Protein AF-A0A7C4IX78-F1 (afdb_monomer_lite)

Structure (mmCIF, N/CA/C/O backbone):
data_AF-A0A7C4IX78-F1
#
_entry.id   AF-A0A7C4IX78-F1
#
loop_
_atom_site.group_PDB
_atom_site.id
_atom_site.type_symbol
_atom_site.label_atom_id
_atom_site.label_alt_id
_atom_site.label_comp_id
_atom_site.label_asym_id
_atom_site.label_entity_id
_atom_site.label_seq_id
_atom_site.pdbx_PDB_ins_code
_atom_site.Cartn_x
_atom_site.Cartn_y
_atom_site.Cartn_z
_atom_site.occupancy
_atom_site.B_iso_or_equiv
_atom_site.auth_seq_id
_atom_site.auth_comp_id
_atom_site.auth_asym_id
_atom_site.auth_atom_id
_atom_site.pdbx_PDB_model_num
ATOM 1 N N . MET A 1 1 ? 12.683 19.261 8.648 1.00 82.50 1 MET A N 1
ATOM 2 C CA . MET A 1 1 ? 12.962 17.940 8.038 1.00 82.50 1 MET A CA 1
ATOM 3 C C . MET A 1 1 ? 12.573 17.877 6.559 1.00 82.50 1 MET A C 1
ATOM 5 O O . MET A 1 1 ? 13.459 17.686 5.744 1.00 82.50 1 MET A O 1
ATOM 9 N N . MET A 1 2 ? 11.302 18.097 6.185 1.00 90.44 2 MET A N 1
ATOM 10 C CA . MET A 1 2 ? 10.841 17.963 4.783 1.00 90.44 2 MET A CA 1
ATOM 11 C C . MET A 1 2 ? 11.543 18.914 3.797 1.00 90.44 2 MET A C 1
ATOM 13 O O . MET A 1 2 ? 11.924 18.492 2.712 1.00 90.44 2 MET A O 1
ATOM 17 N N . LEU A 1 3 ? 11.798 20.166 4.197 1.00 94.75 3 LEU A N 1
ATOM 18 C CA . LEU A 1 3 ? 12.537 21.133 3.370 1.00 94.75 3 LEU A CA 1
ATOM 19 C C . LEU A 1 3 ? 13.999 20.724 3.136 1.00 94.75 3 LEU A C 1
ATOM 21 O O . LEU A 1 3 ? 14.518 20.890 2.039 1.00 94.75 3 LEU A O 1
ATOM 25 N N . LEU A 1 4 ? 14.645 20.145 4.152 1.00 95.81 4 LEU A N 1
ATOM 26 C CA . LEU A 1 4 ? 16.013 19.639 4.049 1.00 95.81 4 LEU A CA 1
ATOM 27 C C . LEU A 1 4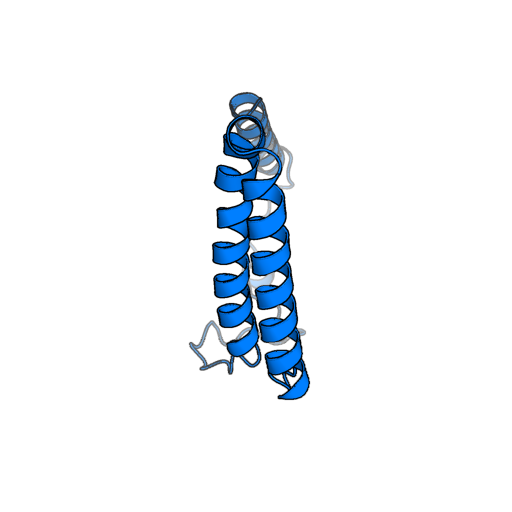 ? 16.075 18.423 3.113 1.00 95.81 4 LEU A C 1
ATOM 29 O O . LEU A 1 4 ? 16.965 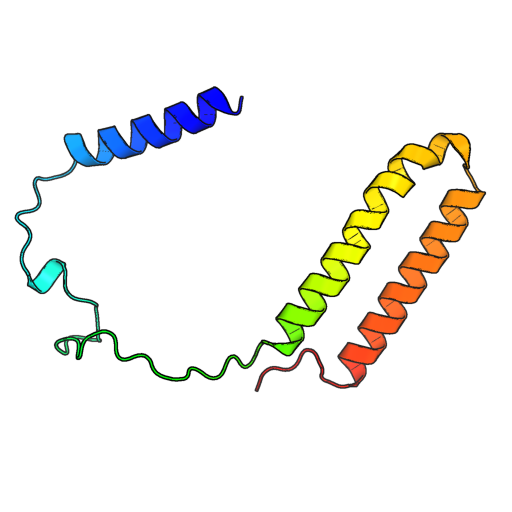18.339 2.276 1.00 95.81 4 LEU A O 1
ATOM 33 N N . ALA A 1 5 ? 15.102 17.514 3.214 1.00 95.19 5 ALA A N 1
ATOM 34 C CA . ALA A 1 5 ? 14.996 16.366 2.318 1.00 95.19 5 ALA A CA 1
ATOM 35 C C . ALA A 1 5 ? 14.782 16.803 0.859 1.00 95.19 5 ALA A C 1
ATOM 37 O O . ALA A 1 5 ? 15.493 16.337 -0.027 1.00 95.19 5 ALA A O 1
ATOM 38 N N . GLY A 1 6 ? 13.867 17.749 0.618 1.00 96.50 6 GLY A N 1
ATOM 39 C CA . GLY A 1 6 ? 13.650 18.314 -0.716 1.00 96.50 6 GLY A CA 1
ATOM 40 C C . GLY A 1 6 ? 14.906 18.989 -1.272 1.00 96.50 6 GLY A C 1
ATOM 41 O O . GLY A 1 6 ? 15.281 18.745 -2.416 1.00 96.50 6 GLY A O 1
ATOM 42 N N . PHE A 1 7 ? 15.604 19.767 -0.440 1.00 97.19 7 PHE A N 1
ATOM 43 C CA . PHE A 1 7 ? 16.868 20.397 -0.818 1.00 97.19 7 PHE A CA 1
ATOM 44 C C . PHE A 1 7 ? 17.940 19.369 -1.200 1.00 97.19 7 PHE A C 1
ATOM 46 O O . PHE A 1 7 ? 18.595 19.530 -2.226 1.00 97.19 7 PHE A O 1
ATOM 53 N N . LEU A 1 8 ? 18.093 18.292 -0.426 1.00 97.06 8 LEU A N 1
ATOM 54 C CA . LEU A 1 8 ? 19.067 17.238 -0.717 1.00 97.06 8 LEU A CA 1
ATOM 55 C C . LEU A 1 8 ? 18.766 16.510 -2.031 1.00 97.06 8 LEU A C 1
ATOM 57 O O . LEU A 1 8 ? 19.689 16.260 -2.799 1.00 97.06 8 LEU A O 1
ATOM 61 N N . VAL A 1 9 ? 17.496 16.215 -2.329 1.00 96.69 9 VAL A N 1
ATOM 62 C CA . VAL A 1 9 ? 17.106 15.592 -3.609 1.00 96.69 9 VAL A CA 1
ATOM 63 C C . VAL A 1 9 ? 17.510 16.476 -4.787 1.00 96.69 9 VAL A C 1
ATOM 65 O O . VAL A 1 9 ? 18.135 15.997 -5.732 1.00 96.69 9 VAL A O 1
ATOM 68 N N . VAL A 1 10 ? 17.204 17.773 -4.713 1.00 96.50 10 VAL A N 1
ATOM 69 C CA . VAL A 1 10 ? 17.556 18.730 -5.771 1.00 96.50 10 VAL A CA 1
ATOM 70 C C . VAL A 1 10 ? 19.073 18.875 -5.894 1.00 96.50 10 VAL A C 1
ATOM 72 O O . VAL A 1 10 ? 19.598 18.855 -7.005 1.00 96.50 10 VAL A O 1
ATOM 75 N N . LEU A 1 11 ? 19.786 18.963 -4.769 1.00 96.75 11 LEU A N 1
ATOM 76 C CA . LEU A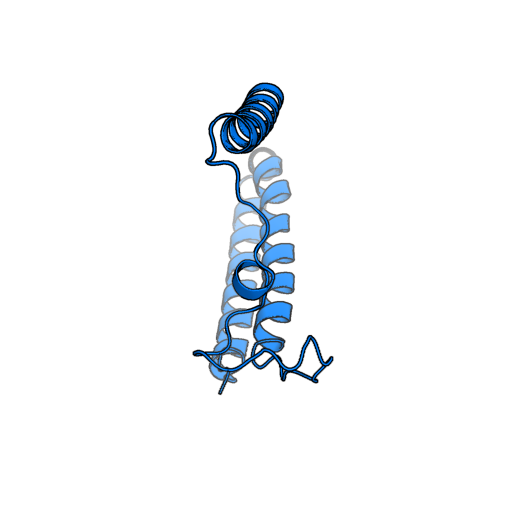 1 11 ? 21.244 19.047 -4.740 1.00 96.75 11 LEU A CA 1
ATOM 77 C C . LEU A 1 11 ? 21.890 17.835 -5.420 1.00 96.75 11 LEU A C 1
ATOM 79 O O . LEU A 1 11 ? 22.776 18.013 -6.251 1.00 96.75 11 LEU A O 1
ATOM 83 N N . PHE A 1 12 ? 21.447 16.617 -5.099 1.00 95.56 12 PHE A N 1
ATOM 84 C CA . PHE A 1 12 ? 21.998 15.399 -5.696 1.00 95.56 12 PHE A CA 1
ATOM 85 C C . PHE A 1 12 ? 21.662 15.267 -7.179 1.00 95.56 12 PHE A C 1
ATOM 87 O O . PHE A 1 12 ? 22.516 14.834 -7.951 1.00 95.56 12 PHE A O 1
ATOM 94 N N . TRP A 1 13 ? 20.462 15.672 -7.596 1.00 94.69 13 TRP A N 1
ATOM 95 C CA . TRP A 1 13 ? 20.099 15.686 -9.011 1.00 94.69 13 TRP A CA 1
ATOM 96 C C . TRP A 1 13 ? 20.985 16.652 -9.813 1.00 94.69 13 TRP A C 1
ATOM 98 O O . TRP A 1 13 ? 21.566 16.257 -10.822 1.00 94.69 13 TRP A O 1
ATOM 108 N N . LEU A 1 14 ? 21.187 17.876 -9.314 1.00 94.62 14 LEU A N 1
ATOM 109 C CA . LEU A 1 14 ? 22.067 18.867 -9.946 1.00 94.62 14 LEU A CA 1
ATOM 110 C C . LEU A 1 14 ? 23.537 18.437 -9.936 1.00 94.62 14 LEU A C 1
ATOM 112 O O . LEU A 1 14 ? 24.239 18.602 -10.932 1.00 94.62 14 LEU A O 1
ATOM 116 N N . ALA A 1 15 ? 24.004 17.861 -8.828 1.00 93.81 15 ALA A N 1
ATOM 117 C CA . ALA A 1 15 ? 25.355 17.326 -8.727 1.00 93.81 15 ALA A CA 1
ATOM 118 C C . ALA A 1 15 ? 25.579 16.185 -9.730 1.00 93.81 15 ALA A C 1
ATOM 120 O O . ALA A 1 15 ? 26.633 16.140 -10.355 1.00 93.81 15 ALA A O 1
ATOM 121 N N . SER A 1 16 ? 24.593 15.302 -9.927 1.00 90.81 16 SER A N 1
ATOM 122 C CA . SER A 1 16 ? 24.654 14.225 -10.925 1.00 90.81 16 SER A CA 1
ATOM 123 C C . SER A 1 16 ? 24.761 14.760 -12.353 1.00 90.81 16 SER A C 1
ATOM 125 O O . SER A 1 16 ? 25.509 14.200 -13.150 1.00 90.81 16 SER A O 1
ATOM 127 N N . GLU A 1 17 ? 24.042 15.833 -12.680 1.00 87.12 17 GLU A N 1
ATOM 128 C CA . GLU A 1 17 ? 24.084 16.439 -14.016 1.00 87.12 17 GLU A CA 1
ATOM 129 C C . GLU A 1 17 ? 25.411 17.175 -14.269 1.00 87.12 17 GLU A C 1
ATOM 131 O O . GLU A 1 17 ? 25.963 17.108 -15.365 1.00 87.12 17 GLU A O 1
ATOM 136 N N . PHE A 1 18 ? 25.956 17.850 -13.248 1.00 89.31 18 PHE A N 1
ATOM 137 C CA . PHE A 1 18 ? 27.174 18.659 -13.382 1.00 89.31 18 PHE A CA 1
ATOM 138 C C . PHE A 1 18 ? 28.476 17.851 -13.259 1.00 89.31 18 PHE A C 1
ATOM 140 O O . PHE A 1 18 ? 29.444 18.132 -13.961 1.00 89.31 18 PHE A O 1
ATOM 147 N N . LEU A 1 19 ? 28.520 16.859 -12.361 1.00 91.56 19 LEU A N 1
ATOM 148 C CA . LEU A 1 19 ? 29.681 15.977 -12.159 1.00 91.56 19 LEU A CA 1
ATOM 149 C C . LEU A 1 19 ? 29.655 14.756 -13.091 1.00 91.56 19 LEU A C 1
ATOM 151 O O . LEU A 1 19 ? 30.669 14.071 -13.234 1.00 91.56 19 LEU A O 1
ATOM 155 N N . GLY A 1 20 ? 28.503 14.452 -13.694 1.00 85.94 20 GLY A N 1
ATOM 156 C CA . GLY A 1 20 ? 28.341 13.335 -14.614 1.00 85.94 20 GLY A CA 1
ATOM 157 C C . GLY A 1 20 ? 29.141 13.520 -15.911 1.00 85.94 20 GLY A C 1
ATOM 158 O O . GLY A 1 20 ? 29.353 14.643 -16.371 1.00 85.94 20 GLY A O 1
ATOM 159 N N . PRO A 1 21 ? 29.597 12.426 -16.549 1.00 80.44 21 PRO A N 1
ATOM 160 C CA . PRO A 1 21 ? 30.293 12.512 -17.826 1.00 80.44 21 PRO A CA 1
ATOM 161 C C . PRO A 1 21 ? 29.364 13.096 -18.894 1.00 80.44 21 PRO A C 1
ATOM 163 O O . PRO A 1 21 ? 28.226 12.650 -19.035 1.00 80.44 21 PRO A O 1
ATOM 166 N N . PHE A 1 22 ? 29.873 14.046 -19.683 1.00 67.25 22 PHE A N 1
ATOM 167 C CA . PHE A 1 22 ? 29.118 14.703 -20.749 1.00 67.25 22 PHE A CA 1
ATOM 168 C C . PHE A 1 22 ? 28.687 13.674 -21.806 1.00 67.25 22 PHE A C 1
ATOM 170 O O . PHE A 1 22 ? 29.467 13.264 -22.672 1.00 67.25 22 PHE A O 1
ATOM 177 N N . GLN A 1 23 ? 27.445 13.199 -21.719 1.00 66.94 23 GLN A N 1
ATOM 178 C CA . GLN A 1 23 ? 26.934 12.186 -22.631 1.00 66.94 23 GLN A CA 1
ATOM 179 C C . GLN A 1 23 ? 26.521 12.866 -23.935 1.00 66.94 23 GLN A C 1
ATOM 181 O O . GLN A 1 23 ? 25.441 13.440 -24.034 1.00 66.94 23 GLN A O 1
ATOM 186 N N . ARG A 1 24 ? 27.363 12.784 -24.974 1.00 62.09 24 ARG A N 1
ATOM 187 C CA . ARG A 1 24 ? 26.895 13.029 -26.346 1.00 62.09 24 ARG A CA 1
ATOM 188 C C . ARG A 1 24 ? 25.791 12.011 -26.615 1.00 62.09 24 ARG A C 1
ATOM 190 O O . ARG A 1 24 ? 26.080 10.817 -26.664 1.00 62.09 24 ARG A O 1
ATOM 197 N N . GLY A 1 25 ? 24.547 12.479 -26.699 1.00 66.88 25 GLY A N 1
ATOM 198 C CA . GLY A 1 25 ? 23.345 11.668 -26.877 1.00 66.88 25 GLY A CA 1
ATOM 199 C C . GLY A 1 25 ? 23.399 10.844 -28.158 1.00 66.88 25 GLY A C 1
ATOM 200 O O . GLY A 1 25 ? 22.849 11.233 -29.182 1.00 66.88 25 GLY A O 1
ATOM 201 N N . SER A 1 26 ? 24.097 9.710 -28.115 1.00 77.06 26 SER A N 1
ATOM 202 C CA . SER A 1 26 ? 24.025 8.704 -29.163 1.00 77.06 26 SER A CA 1
ATOM 203 C C . SER A 1 26 ? 22.589 8.212 -29.208 1.00 77.06 26 SER A C 1
ATOM 205 O O . SER A 1 26 ? 22.056 7.783 -28.182 1.00 77.06 26 SER A O 1
ATOM 207 N N . VAL A 1 27 ? 21.979 8.267 -30.392 1.00 79.75 27 VAL A N 1
ATOM 208 C CA . VAL A 1 27 ? 20.598 7.822 -30.612 1.00 79.75 27 VAL A CA 1
ATOM 209 C C . VAL A 1 27 ? 20.414 6.403 -30.064 1.00 79.75 27 VAL A C 1
ATOM 211 O O . VAL A 1 27 ? 19.450 6.144 -29.357 1.00 79.75 27 VAL A O 1
ATOM 214 N N . THR A 1 28 ? 21.401 5.521 -30.256 1.00 80.38 28 THR A N 1
ATOM 215 C CA . THR A 1 28 ? 21.399 4.144 -29.738 1.00 80.38 28 THR A CA 1
ATOM 216 C C . THR A 1 28 ? 21.318 4.066 -28.211 1.00 80.38 28 THR A C 1
ATOM 218 O O . THR A 1 28 ? 20.662 3.175 -27.687 1.00 80.38 28 THR A O 1
ATOM 221 N N . LYS A 1 29 ? 21.951 4.991 -27.476 1.00 81.31 29 LYS A N 1
ATOM 222 C CA . LYS A 1 29 ? 21.914 5.008 -26.001 1.00 81.31 29 LYS A CA 1
ATOM 223 C C . LYS A 1 29 ? 20.570 5.504 -25.456 1.00 81.31 29 LYS A C 1
ATOM 225 O O . LYS A 1 29 ? 20.234 5.223 -24.312 1.00 81.31 29 LYS A O 1
ATOM 230 N N . GLN A 1 30 ? 19.830 6.256 -26.268 1.00 83.94 30 GLN A N 1
ATOM 231 C CA . GLN A 1 30 ? 18.512 6.792 -25.929 1.00 83.94 30 GLN A CA 1
ATOM 232 C C . GLN A 1 30 ? 17.363 5.889 -26.405 1.00 83.94 30 GLN A C 1
ATOM 234 O O . GLN A 1 30 ? 16.209 6.154 -26.075 1.00 83.94 30 GLN A O 1
ATOM 239 N N . MET A 1 31 ? 17.656 4.830 -27.168 1.00 83.94 31 MET A N 1
ATOM 240 C CA . MET A 1 31 ? 16.651 3.859 -27.596 1.00 83.94 31 MET A CA 1
ATOM 241 C C . MET A 1 31 ? 16.270 2.908 -26.446 1.00 83.94 31 MET A C 1
ATOM 243 O O . MET A 1 31 ? 17.145 2.497 -25.677 1.00 83.94 31 MET A O 1
ATOM 247 N N . PRO A 1 32 ? 14.986 2.515 -26.333 1.00 87.19 32 PRO A N 1
ATOM 248 C CA . PRO A 1 32 ? 14.561 1.442 -25.443 1.00 87.19 32 PRO A CA 1
ATOM 249 C C . PRO A 1 32 ? 15.321 0.142 -25.716 1.00 87.19 32 PRO A C 1
ATOM 251 O O . PRO A 1 32 ? 15.594 -0.212 -26.863 1.00 87.19 32 PRO A O 1
ATOM 254 N N . PHE A 1 33 ? 15.643 -0.587 -24.651 1.00 86.00 33 PHE A N 1
ATOM 255 C CA . PHE A 1 33 ? 16.315 -1.873 -24.767 1.00 86.00 33 PHE A CA 1
ATOM 256 C C . PHE A 1 33 ? 15.313 -2.987 -25.111 1.00 86.00 33 PHE A C 1
ATOM 258 O O . PHE A 1 33 ? 14.465 -3.327 -24.290 1.00 86.00 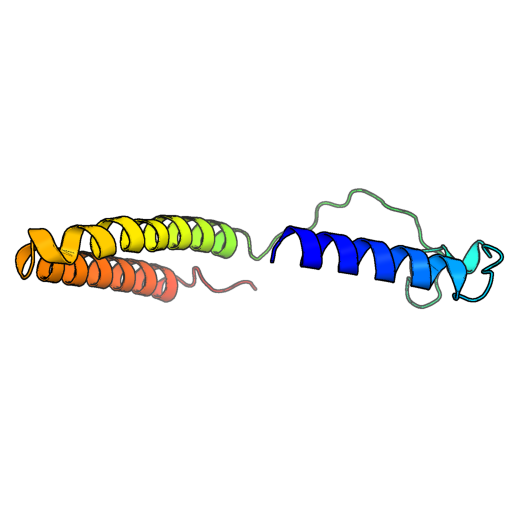33 PHE A O 1
ATOM 265 N N . GLU A 1 34 ? 15.455 -3.597 -26.291 1.00 87.62 34 GLU A N 1
ATOM 266 C CA . GLU A 1 34 ? 14.668 -4.759 -26.742 1.00 87.62 34 GLU A CA 1
ATOM 267 C C . GLU A 1 34 ? 15.587 -5.936 -27.121 1.00 87.62 34 GLU A C 1
ATOM 269 O O . GLU A 1 34 ? 15.608 -6.408 -28.255 1.00 87.62 34 GLU A O 1
ATOM 274 N N . CYS A 1 35 ? 16.420 -6.396 -26.176 1.00 85.62 35 CYS A N 1
ATOM 275 C CA . CYS A 1 35 ? 17.302 -7.564 -26.358 1.00 85.62 35 CYS A CA 1
ATOM 276 C C . CYS A 1 35 ? 18.254 -7.480 -27.576 1.00 85.62 35 CYS A C 1
ATOM 278 O O . CYS A 1 35 ? 18.636 -8.503 -28.140 1.00 85.62 35 CYS A O 1
ATOM 280 N N . GLY A 1 36 ? 18.657 -6.269 -27.976 1.00 84.69 36 GLY A N 1
ATOM 281 C CA . GLY A 1 36 ? 19.527 -6.033 -29.137 1.00 84.69 36 GLY A CA 1
ATOM 282 C C . GLY A 1 36 ? 18.786 -5.827 -30.464 1.00 84.69 36 GLY A C 1
ATOM 283 O O . GLY A 1 36 ? 19.436 -5.582 -31.479 1.00 84.69 36 GLY A O 1
ATOM 284 N N . HIS A 1 37 ? 17.452 -5.882 -30.465 1.00 82.69 37 HIS A N 1
ATOM 285 C CA . HIS A 1 37 ? 16.619 -5.484 -31.598 1.00 82.69 37 HIS A CA 1
ATOM 286 C C . HIS A 1 37 ? 16.313 -3.973 -31.540 1.00 82.69 37 HIS A C 1
ATOM 288 O O . HIS A 1 37 ? 16.155 -3.430 -30.441 1.00 82.69 37 HIS A O 1
ATOM 294 N N . PRO A 1 38 ? 16.252 -3.259 -32.682 1.00 85.06 38 PRO A N 1
ATOM 295 C CA . PRO A 1 38 ? 15.779 -1.878 -32.706 1.00 85.06 38 PRO A CA 1
ATOM 296 C C . PRO A 1 38 ? 14.324 -1.807 -32.238 1.00 85.06 38 PRO A C 1
ATOM 298 O O . PRO A 1 38 ? 13.479 -2.534 -32.750 1.00 85.06 38 PRO A O 1
ATOM 301 N N . SER A 1 39 ? 14.028 -0.911 -31.293 1.00 81.75 39 SER A N 1
ATOM 302 C CA . SER A 1 39 ? 12.680 -0.818 -30.734 1.00 81.75 39 SER A CA 1
ATOM 303 C C . SER A 1 39 ? 11.649 -0.446 -31.797 1.00 81.75 39 SER A C 1
ATOM 305 O O . SER A 1 39 ? 11.831 0.554 -32.498 1.00 81.75 39 SER A O 1
ATOM 307 N N . GLU A 1 40 ? 10.519 -1.151 -31.848 1.00 77.69 40 GLU A N 1
ATOM 308 C CA . GLU A 1 40 ? 9.402 -0.810 -32.749 1.00 77.69 40 GLU A CA 1
ATOM 309 C C . GLU A 1 40 ? 8.613 0.445 -32.307 1.00 77.69 40 GLU A C 1
ATOM 311 O O . GLU A 1 40 ? 7.625 0.830 -32.944 1.00 77.69 40 GLU A O 1
ATOM 316 N N . GLY A 1 41 ? 9.064 1.104 -31.234 1.00 73.25 41 GLY A N 1
ATOM 317 C CA . GLY A 1 41 ? 8.425 2.266 -30.630 1.00 73.25 41 GLY A CA 1
ATOM 318 C C . GLY A 1 41 ? 7.245 1.885 -29.735 1.00 73.25 41 GLY A C 1
ATOM 319 O O . GLY A 1 41 ? 6.750 0.757 -29.742 1.00 73.25 41 GLY A O 1
ATOM 320 N N . PHE A 1 42 ? 6.769 2.842 -28.936 1.00 75.00 42 PHE A N 1
ATOM 321 C CA . PHE A 1 42 ? 5.613 2.613 -28.073 1.00 75.00 42 PHE A CA 1
ATOM 322 C C . PHE A 1 42 ? 4.346 2.436 -28.921 1.00 75.00 42 PHE A C 1
ATOM 324 O O . PHE A 1 42 ? 3.765 3.405 -29.410 1.00 75.00 42 PHE A O 1
ATOM 331 N N . ARG A 1 43 ? 3.893 1.190 -29.079 1.00 76.56 43 ARG A N 1
ATOM 332 C CA . ARG A 1 43 ? 2.552 0.884 -29.585 1.00 76.56 43 ARG A CA 1
ATOM 333 C C . ARG A 1 43 ? 1.634 0.647 -28.390 1.00 76.56 43 ARG A C 1
ATOM 335 O O . ARG A 1 43 ? 1.918 -0.270 -27.617 1.00 76.56 43 ARG A O 1
ATOM 342 N N . PRO A 1 44 ? 0.539 1.413 -28.221 1.00 75.31 44 PRO A N 1
ATOM 343 C CA . PRO A 1 44 ? -0.413 1.177 -27.143 1.00 75.31 44 PRO A CA 1
ATOM 344 C C . PRO A 1 44 ? -1.066 -0.192 -27.342 1.00 75.31 44 PRO A C 1
ATOM 346 O O . PRO A 1 44 ? -2.025 -0.362 -28.095 1.00 75.31 44 PRO A O 1
ATOM 349 N N . ARG A 1 45 ? -0.503 -1.200 -26.681 1.00 77.00 45 ARG A N 1
ATOM 350 C CA . ARG A 1 45 ? -1.023 -2.559 -26.664 1.00 77.00 45 ARG A CA 1
ATOM 351 C C . ARG A 1 45 ? -1.879 -2.717 -25.419 1.00 77.00 45 ARG A C 1
ATOM 353 O O . ARG A 1 45 ? -1.508 -2.270 -24.337 1.00 77.00 45 ARG A O 1
ATOM 360 N N . ARG A 1 46 ? -3.026 -3.378 -25.566 1.00 78.81 46 ARG A N 1
ATOM 361 C CA . ARG A 1 46 ? -3.836 -3.784 -24.416 1.00 78.81 46 ARG A CA 1
ATOM 362 C C . ARG A 1 46 ? -3.056 -4.853 -23.656 1.00 78.81 46 ARG A C 1
ATOM 364 O O . ARG A 1 46 ? -2.960 -5.987 -24.117 1.00 78.81 46 ARG A O 1
ATOM 371 N N . PHE A 1 47 ? -2.452 -4.464 -22.542 1.00 78.81 47 PHE A N 1
ATOM 372 C CA . PHE A 1 47 ? -1.838 -5.395 -21.609 1.00 78.81 47 PHE A CA 1
ATOM 373 C C . PHE A 1 47 ? -2.925 -5.912 -20.665 1.00 78.81 47 PHE A C 1
ATOM 375 O O . PHE A 1 47 ? -3.670 -5.121 -20.086 1.00 78.81 47 PHE A O 1
ATOM 382 N N . ALA A 1 48 ? -3.055 -7.233 -20.543 1.00 80.00 48 ALA A N 1
ATOM 383 C CA . ALA A 1 48 ? -3.986 -7.823 -19.593 1.00 80.00 48 ALA A CA 1
ATOM 384 C C . ALA A 1 48 ? -3.433 -7.625 -18.176 1.00 80.00 48 ALA A C 1
ATOM 386 O O . ALA A 1 48 ? -2.407 -8.200 -17.815 1.00 80.00 48 ALA A O 1
ATOM 387 N N . VAL A 1 49 ? -4.103 -6.800 -17.372 1.00 82.69 49 VAL A N 1
ATOM 388 C CA . VAL A 1 49 ? -3.742 -6.604 -15.965 1.00 82.69 49 VAL A CA 1
ATOM 389 C C . VAL A 1 49 ? -4.327 -7.761 -15.159 1.00 82.69 49 VAL A C 1
ATOM 391 O O . VAL A 1 49 ? -5.438 -7.670 -14.642 1.00 82.69 49 VAL A O 1
ATOM 394 N N . LYS A 1 50 ? -3.578 -8.864 -15.060 1.00 85.56 50 LYS A N 1
ATOM 395 C CA . LYS A 1 50 ? -4.002 -10.071 -14.326 1.00 85.56 50 LYS A CA 1
ATOM 396 C C . LYS A 1 50 ? -4.275 -9.831 -12.832 1.00 85.56 50 LYS A C 1
ATOM 398 O O . LYS A 1 50 ? -5.028 -10.564 -12.213 1.00 85.56 50 LYS A O 1
ATOM 403 N N . PHE A 1 51 ? -3.724 -8.755 -12.274 1.00 86.81 51 PHE A N 1
ATOM 404 C CA . PHE A 1 51 ? -3.780 -8.423 -10.847 1.00 86.81 51 PHE A CA 1
ATOM 405 C C . PHE A 1 51 ? -4.853 -7.385 -10.491 1.00 86.81 51 PHE A C 1
ATOM 407 O O . PHE A 1 51 ? -4.835 -6.829 -9.394 1.00 86.81 51 PHE A O 1
ATOM 414 N N . TYR A 1 52 ? -5.777 -7.075 -11.406 1.00 88.19 52 TYR A N 1
ATOM 415 C CA . TYR A 1 52 ? -6.774 -6.027 -11.169 1.00 88.19 52 TYR A CA 1
ATOM 416 C C . TYR A 1 52 ? -7.631 -6.296 -9.919 1.00 88.19 52 TYR A C 1
ATOM 418 O O . TYR A 1 52 ? -7.855 -5.382 -9.129 1.00 88.19 52 TYR A O 1
ATOM 426 N N . GLY A 1 53 ? -8.050 -7.548 -9.694 1.00 89.31 53 GLY A N 1
ATOM 427 C CA . GLY A 1 53 ? -8.833 -7.920 -8.508 1.00 89.31 53 GLY A CA 1
ATOM 428 C C . GLY A 1 53 ? -8.094 -7.643 -7.195 1.00 89.31 53 GLY A C 1
ATOM 429 O O . GLY A 1 53 ? -8.670 -7.090 -6.262 1.00 89.31 53 GLY A O 1
ATOM 430 N N . ILE A 1 54 ? -6.792 -7.927 -7.164 1.00 91.19 54 ILE A N 1
ATOM 431 C CA . ILE A 1 54 ? -5.928 -7.664 -6.008 1.00 91.19 54 ILE A CA 1
ATOM 432 C C . ILE A 1 54 ? -5.756 -6.163 -5.783 1.00 91.19 54 ILE A C 1
ATOM 434 O O . ILE A 1 54 ? -5.774 -5.720 -4.641 1.00 91.19 54 ILE A O 1
ATOM 438 N N . ALA A 1 55 ? -5.651 -5.364 -6.849 1.00 92.38 55 ALA A N 1
ATOM 439 C CA . ALA A 1 55 ? -5.572 -3.910 -6.728 1.00 92.38 55 ALA A CA 1
ATOM 440 C C . ALA A 1 55 ? -6.849 -3.312 -6.113 1.00 92.38 55 ALA A C 1
ATOM 442 O O . ALA A 1 55 ? -6.767 -2.456 -5.236 1.00 92.38 55 ALA A O 1
ATOM 443 N N . VAL A 1 56 ? -8.028 -3.787 -6.528 1.00 92.12 56 VAL A N 1
ATOM 444 C CA . VAL A 1 56 ? -9.305 -3.353 -5.937 1.00 92.12 56 VAL A CA 1
ATOM 445 C C . VAL A 1 56 ? -9.406 -3.781 -4.471 1.00 92.12 56 VAL A C 1
ATOM 447 O O . VAL A 1 56 ? -9.808 -2.977 -3.632 1.00 92.12 56 VAL A O 1
ATOM 450 N N . LEU A 1 57 ? -8.998 -5.011 -4.146 1.00 92.38 57 LEU A N 1
ATOM 451 C CA . LEU A 1 57 ? -8.969 -5.500 -2.766 1.00 92.38 57 LEU A CA 1
ATOM 452 C C . LEU A 1 57 ? -8.015 -4.679 -1.888 1.00 92.38 57 LEU A C 1
ATOM 454 O O . LEU A 1 57 ? -8.361 -4.345 -0.760 1.00 92.38 57 LEU A O 1
ATOM 458 N N . PHE A 1 58 ? -6.841 -4.320 -2.412 1.00 92.19 58 PHE A N 1
ATOM 459 C CA . PHE A 1 58 ? -5.876 -3.472 -1.718 1.00 92.19 58 PHE A CA 1
ATOM 460 C C . PHE A 1 58 ? -6.469 -2.101 -1.383 1.00 92.19 58 PHE A C 1
ATOM 462 O O . PHE A 1 58 ? -6.348 -1.658 -0.249 1.00 92.19 58 PHE A O 1
ATOM 469 N N . ILE A 1 59 ? -7.160 -1.460 -2.333 1.00 94.62 59 ILE A N 1
ATOM 470 C CA . ILE A 1 59 ? -7.824 -0.169 -2.094 1.00 94.62 59 ILE A CA 1
ATOM 471 C C . ILE A 1 59 ? -8.875 -0.292 -0.985 1.00 94.62 59 ILE A C 1
ATOM 473 O O . ILE A 1 59 ? -8.970 0.583 -0.129 1.00 94.62 59 ILE A O 1
ATOM 477 N N . LEU A 1 60 ? -9.657 -1.373 -0.988 1.00 92.81 60 LEU A N 1
ATOM 478 C CA . LEU A 1 60 ? -10.676 -1.609 0.033 1.00 92.81 60 LEU A CA 1
ATOM 479 C C . LEU A 1 60 ? -10.045 -1.782 1.424 1.00 92.81 60 LEU A C 1
ATOM 481 O O . LEU A 1 60 ? -10.470 -1.120 2.367 1.00 92.81 60 LEU A O 1
ATOM 485 N N . PHE A 1 61 ? -8.984 -2.585 1.524 1.00 93.12 61 PHE A N 1
ATOM 486 C CA . PHE A 1 61 ? -8.261 -2.796 2.779 1.00 93.12 61 PHE A CA 1
ATOM 487 C C . PHE A 1 61 ? -7.542 -1.529 3.275 1.00 93.12 61 PHE A C 1
ATOM 489 O O . PHE A 1 61 ? -7.480 -1.283 4.476 1.00 93.12 61 PHE A O 1
ATOM 496 N N . ASP A 1 62 ? -7.023 -0.696 2.369 1.00 95.19 62 ASP A N 1
ATOM 497 C CA . ASP A 1 62 ? -6.378 0.578 2.716 1.00 95.19 62 ASP A CA 1
ATOM 498 C C . ASP A 1 62 ? -7.386 1.570 3.321 1.00 95.19 62 ASP A C 1
ATOM 500 O O . ASP A 1 62 ? -7.131 2.186 4.356 1.00 95.19 62 ASP A O 1
ATOM 504 N N . ILE A 1 63 ? -8.596 1.650 2.755 1.00 94.75 63 ILE A N 1
ATOM 505 C CA . ILE A 1 63 ? -9.695 2.443 3.332 1.00 94.75 63 ILE A CA 1
ATOM 506 C C . ILE A 1 63 ? -10.051 1.942 4.738 1.00 94.75 63 ILE A C 1
ATOM 508 O O . ILE A 1 63 ? -10.291 2.743 5.643 1.00 94.75 63 ILE A O 1
ATOM 512 N N . GLU A 1 64 ? -10.059 0.628 4.948 1.00 93.19 64 GLU A N 1
ATOM 513 C CA . GLU A 1 64 ? -10.333 0.034 6.257 1.00 93.19 64 GLU A CA 1
ATOM 514 C C . GLU A 1 64 ? -9.220 0.319 7.272 1.00 93.19 64 GLU A C 1
ATOM 516 O O . GLU A 1 64 ? -9.502 0.633 8.431 1.00 93.19 64 GLU A O 1
ATOM 521 N N . ALA A 1 65 ? -7.958 0.297 6.839 1.00 92.38 65 ALA A N 1
ATOM 522 C CA . ALA A 1 65 ? -6.815 0.670 7.666 1.00 92.38 65 ALA A CA 1
ATOM 523 C C . ALA A 1 65 ? -6.875 2.144 8.095 1.00 92.38 65 ALA A C 1
ATOM 525 O O . ALA A 1 65 ? -6.521 2.471 9.231 1.00 92.38 65 ALA A O 1
ATOM 526 N N . VAL A 1 66 ? -7.388 3.036 7.240 1.00 95.31 66 VAL A N 1
ATOM 527 C CA . VAL A 1 66 ? -7.588 4.450 7.592 1.00 95.31 66 VAL A CA 1
ATOM 528 C C . VAL A 1 66 ? -8.545 4.615 8.782 1.00 95.31 66 VAL A C 1
ATOM 530 O O . VAL A 1 66 ? -8.356 5.528 9.589 1.00 95.31 66 VAL A O 1
ATOM 533 N N . PHE A 1 67 ? -9.518 3.718 8.980 1.00 91.75 67 PHE A N 1
ATOM 534 C CA . PHE A 1 67 ? -10.415 3.775 10.145 1.00 91.75 67 PHE A CA 1
ATOM 535 C C . PHE A 1 67 ? -9.729 3.455 11.481 1.00 91.75 67 PHE A C 1
ATOM 537 O O . PHE A 1 67 ? -10.241 3.844 12.533 1.00 91.75 67 PHE A O 1
ATOM 544 N N . LEU A 1 68 ? -8.541 2.844 11.470 1.00 91.44 68 LEU A N 1
ATOM 545 C CA . LEU A 1 68 ? -7.772 2.598 12.694 1.00 91.44 68 LEU A CA 1
ATOM 546 C C . LEU A 1 68 ? -7.255 3.899 13.328 1.00 91.44 68 LEU A C 1
ATOM 548 O O . LEU A 1 68 ? -7.090 3.962 14.546 1.00 91.44 68 LEU A O 1
ATOM 552 N N . TYR A 1 69 ? -7.031 4.955 12.537 1.00 93.12 69 TYR A N 1
ATOM 553 C CA . TYR A 1 69 ? -6.539 6.241 13.045 1.00 93.12 69 TYR A CA 1
ATOM 554 C C . TYR A 1 69 ? -7.529 6.953 13.976 1.00 93.12 69 TYR A C 1
ATOM 556 O O . TYR A 1 69 ? -7.152 7.228 15.118 1.00 93.12 69 TYR A O 1
ATOM 564 N N . PRO A 1 70 ? -8.775 7.271 13.560 1.00 92.62 70 PRO A N 1
ATOM 565 C CA . PRO A 1 70 ? -9.723 7.943 14.443 1.00 92.62 70 PRO A CA 1
ATOM 566 C C . PRO A 1 70 ? -10.051 7.088 15.666 1.00 92.62 70 PRO A C 1
ATOM 568 O O . PRO A 1 70 ? -10.128 7.631 16.765 1.00 92.62 70 PRO A O 1
ATOM 571 N N . TRP A 1 71 ? -10.153 5.763 15.505 1.00 93.44 71 TRP A N 1
ATOM 572 C CA . TRP A 1 71 ? -10.316 4.840 16.627 1.00 93.44 71 TRP A CA 1
ATOM 573 C C . TRP A 1 71 ? -9.196 4.990 17.669 1.00 93.44 71 TRP A C 1
ATOM 575 O O . TRP A 1 71 ? -9.474 5.154 18.858 1.00 93.44 71 TRP A O 1
ATOM 585 N N . ALA A 1 72 ? -7.933 4.999 17.230 1.00 91.88 72 ALA A N 1
ATOM 586 C CA . ALA A 1 72 ? -6.784 5.138 18.122 1.00 91.88 72 ALA A CA 1
ATOM 587 C C . ALA A 1 72 ? -6.773 6.489 18.858 1.00 91.88 72 ALA A C 1
ATOM 589 O O . ALA A 1 72 ? -6.343 6.559 20.010 1.00 91.88 72 ALA A O 1
ATOM 590 N N . VAL A 1 73 ? -7.275 7.552 18.220 1.00 94.00 73 VAL A N 1
ATOM 591 C CA . VAL A 1 73 ? -7.389 8.884 18.834 1.00 94.00 73 VAL A CA 1
ATOM 592 C C . VAL A 1 73 ? -8.437 8.899 19.952 1.00 94.00 73 VAL A C 1
ATOM 594 O O . VAL A 1 73 ? -8.168 9.435 21.026 1.00 94.00 73 VAL A O 1
ATOM 597 N N . VAL A 1 74 ? -9.604 8.281 19.742 1.00 93.38 74 VAL A N 1
ATOM 598 C CA . VAL A 1 74 ? -10.723 8.307 20.709 1.00 93.38 74 VAL A CA 1
ATOM 599 C C . VAL A 1 74 ? -10.667 7.191 21.761 1.00 93.38 74 VAL A C 1
ATOM 601 O O . VAL A 1 74 ? -11.493 7.150 22.678 1.00 93.38 74 VAL A O 1
ATOM 604 N N . LEU A 1 75 ? -9.676 6.296 21.682 1.00 92.50 75 LEU A N 1
ATOM 605 C CA . LEU A 1 75 ? -9.521 5.151 22.587 1.00 92.50 75 LEU A CA 1
ATOM 606 C C . LEU A 1 75 ? -9.505 5.558 24.070 1.00 92.50 75 LEU A C 1
ATOM 608 O O . LEU A 1 75 ? -10.067 4.857 24.909 1.00 92.50 75 LEU A O 1
ATOM 612 N N . ASN A 1 76 ? -8.903 6.701 24.407 1.00 89.94 76 ASN A N 1
ATOM 613 C CA . ASN A 1 76 ? -8.832 7.177 25.793 1.00 89.94 76 ASN A CA 1
ATOM 614 C C . ASN A 1 76 ? -10.190 7.622 26.360 1.00 89.94 76 ASN A C 1
ATOM 616 O O . ASN A 1 76 ? -10.401 7.539 27.573 1.00 89.94 76 ASN A O 1
ATOM 620 N N . GLU A 1 77 ? -11.104 8.075 25.502 1.00 92.38 77 GLU A N 1
ATOM 621 C CA . GLU A 1 77 ? -12.431 8.554 25.898 1.00 92.38 77 GLU A CA 1
ATOM 622 C C . GLU A 1 77 ? -13.399 7.381 26.087 1.00 92.38 77 GLU A C 1
ATOM 624 O O . GLU A 1 77 ? -14.069 7.274 27.114 1.00 92.38 77 GLU A O 1
ATOM 629 N N . LEU A 1 78 ? -13.417 6.459 25.121 1.00 90.88 78 LEU A N 1
ATOM 630 C CA . LEU A 1 78 ? -14.364 5.337 25.056 1.00 90.88 78 LEU A CA 1
ATOM 631 C C . LEU A 1 78 ? -13.848 4.059 25.744 1.00 90.88 78 LEU A C 1
ATOM 633 O O . LEU A 1 78 ? -14.633 3.166 26.072 1.00 90.88 78 LEU A O 1
ATOM 637 N N . LYS A 1 79 ? -12.536 3.961 25.997 1.00 92.31 79 LYS A N 1
ATOM 638 C CA . LYS A 1 79 ? -11.854 2.867 26.711 1.00 92.31 79 LYS A CA 1
ATOM 639 C C . LYS A 1 79 ? -12.283 1.478 26.217 1.00 92.31 79 LYS A C 1
ATOM 641 O O . LYS A 1 79 ? -11.979 1.089 25.093 1.00 92.31 79 LYS A O 1
ATOM 646 N N . LEU A 1 80 ? -12.984 0.720 27.064 1.00 93.31 80 LEU A N 1
ATOM 647 C CA . LEU A 1 80 ? -13.365 -0.668 26.804 1.00 93.31 80 LEU A CA 1
ATOM 648 C C . LEU A 1 80 ? -14.335 -0.792 25.621 1.00 93.31 80 LEU A C 1
ATOM 650 O O . LEU A 1 80 ? -14.268 -1.768 24.882 1.00 93.31 80 LEU A O 1
ATOM 654 N N . PHE A 1 81 ? -15.213 0.194 25.431 1.00 93.38 81 PHE A N 1
ATOM 655 C CA . PHE A 1 81 ? -16.184 0.181 24.342 1.00 93.38 81 PHE A CA 1
ATOM 656 C C . PHE A 1 81 ? -15.482 0.248 22.980 1.00 93.38 81 PHE A C 1
ATOM 658 O O . PHE A 1 81 ? -15.668 -0.644 22.155 1.00 93.38 81 PHE A O 1
ATOM 665 N N . ALA A 1 82 ? -14.576 1.216 22.805 1.00 92.50 82 ALA A N 1
ATOM 666 C CA . ALA A 1 82 ? -13.769 1.328 21.591 1.00 92.50 82 ALA A CA 1
ATOM 667 C C . ALA A 1 82 ? -12.914 0.075 21.352 1.00 92.50 82 ALA A C 1
ATOM 669 O O . ALA A 1 82 ? -12.747 -0.352 20.213 1.00 92.50 82 ALA A O 1
ATOM 670 N N . LEU A 1 83 ? -12.378 -0.545 22.407 1.00 93.06 83 LEU A N 1
ATOM 671 C CA . LEU A 1 83 ? -11.600 -1.777 22.272 1.00 93.06 83 LEU A CA 1
ATOM 672 C C . LEU A 1 83 ? -12.446 -2.939 21.725 1.00 93.06 83 LEU A C 1
ATOM 674 O O . LEU A 1 83 ? -11.990 -3.654 20.834 1.00 93.06 83 LEU A O 1
ATOM 678 N N . ILE A 1 84 ? -13.674 -3.118 22.221 1.00 95.62 84 ILE A N 1
ATOM 679 C CA . ILE A 1 84 ? -14.584 -4.174 21.749 1.00 95.62 84 ILE A CA 1
ATOM 680 C C . ILE A 1 84 ? -14.994 -3.928 20.295 1.00 95.62 84 ILE A C 1
ATOM 682 O O . ILE A 1 84 ? -14.927 -4.853 19.485 1.00 95.62 84 ILE A O 1
ATOM 686 N N . GLU A 1 85 ? -15.368 -2.694 19.947 1.00 93.94 85 GLU A N 1
ATOM 687 C CA . GLU A 1 85 ? -15.702 -2.332 18.564 1.00 93.94 85 GLU A CA 1
ATOM 688 C C . GLU A 1 85 ? -14.542 -2.623 17.608 1.00 93.94 85 GLU A C 1
ATOM 690 O O . GLU A 1 85 ? -14.756 -3.169 16.525 1.00 93.94 85 GLU A O 1
ATOM 695 N N . MET A 1 86 ? -13.304 -2.355 18.034 1.00 94.12 86 MET A N 1
ATOM 696 C CA . MET A 1 86 ? -12.131 -2.624 17.209 1.00 94.12 86 MET A CA 1
ATOM 697 C C . MET A 1 86 ? -11.902 -4.112 16.978 1.00 94.12 86 MET A C 1
ATOM 699 O O . MET A 1 86 ? -11.594 -4.535 15.867 1.00 94.12 86 MET A O 1
ATOM 703 N N . ILE A 1 87 ? -12.064 -4.925 18.023 1.00 95.25 87 ILE A N 1
ATOM 704 C CA . ILE A 1 87 ? -11.947 -6.380 17.897 1.00 95.25 87 ILE A CA 1
ATOM 705 C C . ILE A 1 87 ? -12.987 -6.896 16.902 1.00 95.25 87 ILE A C 1
ATOM 707 O O . ILE A 1 87 ? -12.644 -7.681 16.020 1.00 95.25 87 ILE A O 1
ATOM 711 N N . ILE A 1 88 ? -14.235 -6.433 17.003 1.00 96.38 88 ILE A N 1
ATOM 712 C CA . ILE A 1 88 ? -15.308 -6.830 16.083 1.00 96.38 88 ILE A CA 1
ATOM 713 C C . ILE A 1 88 ? -14.961 -6.426 14.648 1.00 96.38 88 ILE A C 1
ATOM 715 O O . ILE A 1 88 ? -15.050 -7.257 13.745 1.00 96.38 88 ILE A O 1
ATOM 719 N N . PHE A 1 89 ? -14.520 -5.187 14.432 1.00 94.50 89 PHE A N 1
ATOM 720 C CA . PHE A 1 89 ? -14.120 -4.708 13.110 1.00 94.50 89 PHE A CA 1
ATOM 721 C C . PHE A 1 89 ? -12.975 -5.544 12.523 1.00 94.50 89 PHE A C 1
ATOM 723 O O . PHE A 1 89 ? -13.088 -6.023 11.399 1.00 94.50 89 PHE A O 1
ATOM 730 N N . ILE A 1 90 ? -11.919 -5.815 13.297 1.00 94.50 90 ILE A N 1
ATOM 731 C CA . ILE A 1 90 ? -10.793 -6.654 12.859 1.00 94.50 90 ILE A CA 1
ATOM 732 C C . ILE A 1 90 ? -11.263 -8.070 12.499 1.00 94.50 90 ILE A C 1
ATOM 734 O O . ILE A 1 90 ? -10.840 -8.621 11.484 1.00 94.50 90 ILE A O 1
ATOM 738 N N . VAL A 1 91 ? -12.160 -8.669 13.287 1.00 96.81 91 VAL A N 1
ATOM 739 C CA . VAL A 1 91 ? -12.724 -9.994 12.977 1.00 96.81 91 VAL A CA 1
ATOM 740 C C . VAL A 1 91 ? -13.479 -9.973 11.648 1.00 96.81 91 VAL A C 1
ATOM 742 O O . VAL A 1 91 ? -13.308 -10.889 10.845 1.00 96.81 91 VAL A O 1
ATOM 745 N N . ILE A 1 92 ? -14.267 -8.929 11.380 1.00 95.69 92 ILE A N 1
ATOM 746 C CA . ILE A 1 92 ? -14.978 -8.773 10.103 1.00 95.69 92 ILE A CA 1
ATOM 747 C C . ILE A 1 92 ? -13.984 -8.707 8.933 1.00 95.69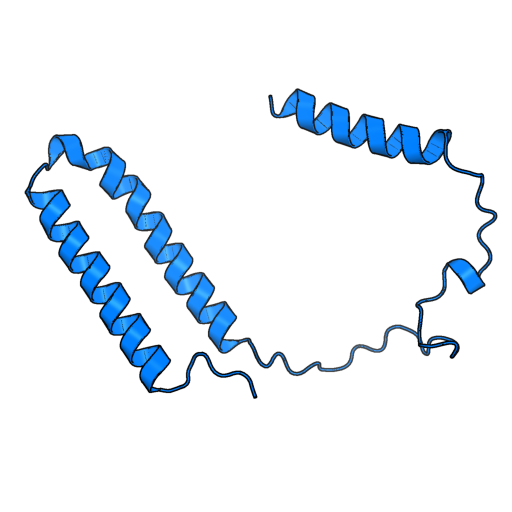 92 ILE A C 1
ATOM 749 O O . ILE A 1 92 ? -14.193 -9.404 7.938 1.00 95.69 92 ILE A O 1
ATOM 753 N N . LEU A 1 93 ? -12.878 -7.964 9.073 1.00 94.12 93 LEU A N 1
ATOM 754 C CA . LEU A 1 93 ? -11.811 -7.911 8.063 1.00 94.12 93 LEU A CA 1
ATOM 755 C C . LEU A 1 93 ? -11.229 -9.291 7.768 1.00 94.12 93 LEU A C 1
ATOM 757 O O . LEU A 1 93 ? -11.109 -9.688 6.609 1.00 94.12 93 LEU A O 1
ATOM 761 N N . PHE A 1 94 ? -10.893 -10.048 8.813 1.00 94.62 94 PHE A N 1
ATOM 762 C CA . PHE A 1 94 ? -10.342 -11.392 8.649 1.00 94.62 94 PHE A CA 1
ATOM 763 C C . PHE A 1 94 ? -11.336 -12.355 8.000 1.00 94.62 94 PHE A C 1
ATOM 765 O O . PHE A 1 94 ? -10.931 -13.179 7.182 1.00 94.62 94 PHE A O 1
ATOM 772 N N . VAL A 1 95 ? -12.629 -12.248 8.317 1.00 96.25 95 VAL A N 1
ATOM 773 C CA . VAL A 1 95 ? -13.676 -13.056 7.675 1.00 96.25 95 VAL A CA 1
ATOM 774 C C . VAL A 1 95 ? -13.801 -12.705 6.192 1.00 96.25 95 VAL A C 1
ATOM 776 O O . VAL A 1 95 ? -13.839 -13.609 5.356 1.00 96.25 95 VAL A O 1
ATOM 779 N N . ALA A 1 96 ? -13.822 -11.415 5.847 1.00 92.56 96 ALA A N 1
ATOM 780 C CA . ALA A 1 96 ? -13.878 -10.963 4.459 1.00 92.56 96 ALA A CA 1
ATOM 781 C C . ALA A 1 96 ? -12.645 -11.424 3.665 1.00 92.56 96 ALA A C 1
ATOM 783 O O . ALA A 1 96 ? -12.786 -12.000 2.584 1.00 92.56 96 ALA A O 1
ATOM 784 N N . LEU A 1 97 ? -11.446 -11.260 4.230 1.00 93.38 97 LEU A N 1
ATOM 785 C CA . LEU A 1 97 ? -10.195 -11.723 3.630 1.00 93.38 97 LEU A CA 1
ATOM 786 C C . LEU A 1 97 ? -10.181 -13.246 3.457 1.00 93.38 97 LEU A C 1
ATOM 788 O O . LEU A 1 97 ? -9.851 -13.739 2.380 1.00 93.38 97 LEU A O 1
ATOM 792 N N . GLY A 1 98 ? -10.580 -13.992 4.489 1.00 95.62 98 GLY A N 1
ATOM 793 C CA . GLY A 1 98 ? -10.675 -15.450 4.441 1.00 95.62 98 GLY A CA 1
ATOM 794 C C . GLY A 1 98 ? -11.644 -15.935 3.362 1.00 95.62 98 GLY A C 1
ATOM 795 O O . GLY A 1 98 ? -11.343 -16.889 2.650 1.00 95.62 98 GLY A O 1
ATOM 796 N N . TYR A 1 99 ? -12.770 -15.245 3.174 1.00 94.44 99 TYR A N 1
ATOM 797 C CA . TYR A 1 99 ? -13.719 -15.542 2.101 1.00 94.44 99 TYR A CA 1
ATOM 798 C C . TYR A 1 99 ? -13.137 -15.281 0.707 1.00 94.44 99 TYR A C 1
ATOM 800 O O . TYR A 1 99 ? -13.264 -16.129 -0.179 1.00 94.44 99 TYR A O 1
ATOM 808 N N . VAL A 1 100 ? -12.491 -14.129 0.500 1.00 93.19 100 VAL A N 1
ATOM 809 C CA . VAL A 1 100 ? -11.861 -13.793 -0.789 1.00 93.19 100 VAL A CA 1
ATOM 810 C C . VAL A 1 100 ? -10.753 -14.788 -1.117 1.00 93.19 100 VAL A C 1
ATOM 812 O O . VAL A 1 100 ? -10.663 -15.258 -2.252 1.00 93.19 100 VAL A O 1
ATOM 815 N N . TRP A 1 101 ? -9.960 -15.166 -0.116 1.00 93.44 101 TRP A N 1
ATOM 816 C CA . TRP A 1 101 ? -8.915 -16.169 -0.264 1.00 93.44 101 TRP A CA 1
ATOM 817 C C . TRP A 1 101 ? -9.492 -17.544 -0.612 1.00 93.44 101 TRP A C 1
ATOM 819 O O . TRP A 1 101 ? -9.061 -18.150 -1.589 1.00 93.44 101 TRP A O 1
ATOM 829 N N . ALA A 1 102 ? -10.524 -18.007 0.098 1.00 93.81 102 ALA A N 1
ATOM 830 C CA . ALA A 1 102 ? -11.177 -19.286 -0.191 1.00 93.81 102 ALA A CA 1
ATOM 831 C C . ALA A 1 102 ? -11.784 -19.356 -1.605 1.00 93.81 102 ALA A C 1
ATOM 833 O O . ALA A 1 102 ? -11.941 -20.442 -2.156 1.00 93.81 102 ALA A O 1
ATOM 834 N N . LYS A 1 103 ? -12.122 -18.207 -2.202 1.00 91.00 103 LYS A N 1
ATOM 835 C CA . LYS A 1 103 ? -12.619 -18.103 -3.582 1.00 91.00 103 LYS A CA 1
ATOM 836 C C . LYS A 1 103 ? -11.529 -17.958 -4.647 1.00 91.00 103 LYS A C 1
ATOM 838 O O . LYS A 1 103 ? -11.875 -17.769 -5.810 1.00 91.00 103 LYS A O 1
ATOM 843 N N . GLY A 1 104 ? -10.251 -18.009 -4.276 1.00 88.38 104 GLY A N 1
ATOM 844 C CA . GLY A 1 104 ? -9.146 -17.809 -5.217 1.00 88.38 104 GLY A CA 1
ATOM 845 C C . GLY A 1 104 ? -9.022 -16.363 -5.707 1.00 88.38 104 GLY A C 1
ATOM 846 O O . GLY A 1 104 ? -8.360 -16.103 -6.701 1.00 88.38 104 GLY A O 1
ATOM 847 N N . GLY A 1 105 ? -9.624 -15.383 -5.019 1.00 84.31 105 GLY A N 1
ATOM 848 C CA . GLY A 1 105 ? -9.566 -13.969 -5.423 1.00 84.31 105 GLY A CA 1
ATOM 849 C C . GLY A 1 105 ? -8.171 -13.334 -5.328 1.00 84.31 105 GLY A C 1
ATOM 850 O O . GLY A 1 105 ? -7.989 -12.191 -5.742 1.00 84.31 105 GLY A O 1
ATOM 851 N N . LEU A 1 106 ? -7.205 -14.068 -4.770 1.00 85.81 106 LEU A N 1
ATOM 852 C CA . LEU A 1 106 ? -5.794 -13.696 -4.666 1.00 85.81 106 LEU A CA 1
ATOM 853 C C . LEU A 1 106 ? -4.913 -14.391 -5.718 1.00 85.81 106 LEU A C 1
ATOM 855 O O . LEU A 1 106 ? -3.715 -14.127 -5.759 1.00 85.81 106 LEU A O 1
ATOM 859 N N . GLU A 1 107 ? -5.471 -15.280 -6.540 1.00 85.62 1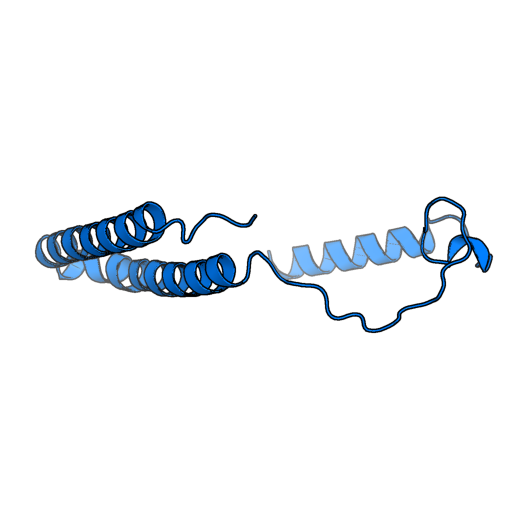07 GLU A N 1
ATOM 860 C CA . GLU A 1 107 ? -4.748 -15.974 -7.609 1.00 85.62 107 GLU A CA 1
ATOM 861 C C . GLU A 1 107 ? -4.723 -15.105 -8.879 1.00 85.62 107 GLU A C 1
ATOM 863 O O . GLU A 1 107 ? -5.643 -14.322 -9.128 1.00 85.62 107 GLU A O 1
ATOM 868 N N . TRP A 1 108 ? -3.650 -15.191 -9.673 1.00 72.06 108 TRP A N 1
ATOM 869 C CA . TRP A 1 108 ? -3.404 -14.282 -10.807 1.00 72.06 108 TRP A CA 1
ATOM 870 C C . TRP A 1 108 ? -2.874 -14.971 -12.073 1.00 72.06 108 TRP A C 1
ATOM 872 O O . TRP A 1 108 ? -2.234 -14.324 -12.913 1.00 72.06 108 TRP A O 1
ATOM 882 N N . ASP A 1 109 ? -3.127 -16.271 -12.215 1.00 66.69 109 ASP A N 1
ATOM 883 C CA . ASP A 1 109 ? -2.781 -17.038 -13.418 1.00 66.69 109 ASP A CA 1
ATOM 884 C C . ASP A 1 109 ? -3.702 -16.737 -14.612 1.00 66.69 109 ASP A C 1
ATOM 886 O O . ASP A 1 109 ? -4.932 -16.597 -14.435 1.00 66.69 109 ASP A O 1
#

Foldseek 3Di:
DVVVVVVVVVVVVVCCVVVPDDDPPDVVVVADDDPPDGDPDDDPDPDPPLCVLVVVVVVVVVVLVVVVVVLVVCCVVCPPNSVVVVVVSVVVVVVVVVVCVVVCSRPRD

Radius of gyration: 24.88 Å; chains: 1; bounding box: 46×40×60 Å

Sequence (109 aa):
MMLLAGFLVVLFWLASEFLGPFQRGSVTKQMPFECGHPSEGFRPRRFAVKFYGIAVLFILFDIEAVFLYPWAVVLNELKLFALIEMIIFIVILFVALGYVWAKGGLEWD

pLDDT: mean 88.57, std 7.9, range [62.09, 97.19]

Secondary structure (DSSP, 8-state):
-HHHHHHHHHHHHHHHHHHS------HHHHS--BTTBPP----------TTHHHHHHHHHHHHHHHTHHHHHHHHHHHTHHHHHHHHHHHHHHHHHHHHHHHTTTT---